Protein AF-A0A7C9L9L2-F1 (afdb_monomer_lite)

Secondary structure (DSSP, 8-state):
--PPPHHHHHHHHIIIIIHHHHHHHHHHHHHHH--SHHHHHHHHHHHHHHHHHHHHHHHHHHTT--SHHHHHHHHHHHHGGGGTHHHHHHHHHHHHHHHSTT---HHHHHHHHHHHHHHHHHHHHH-

pLDDT: mean 94.76, std 6.13, range [52.5, 98.75]

Structure (mmCIF, N/CA/C/O backbone):
data_AF-A0A7C9L9L2-F1
#
_entry.id   AF-A0A7C9L9L2-F1
#
loop_
_atom_site.group_PDB
_atom_site.id
_atom_site.type_symbol
_atom_site.label_atom_id
_atom_site.label_alt_id
_atom_site.label_comp_id
_atom_site.label_asym_id
_atom_site.label_entity_id
_atom_site.label_seq_id
_atom_site.pdbx_PDB_ins_code
_atom_site.Cartn_x
_atom_site.Cartn_y
_atom_site.Cartn_z
_atom_site.occupancy
_atom_site.B_iso_or_equiv
_atom_site.auth_seq_id
_atom_site.auth_comp_id
_atom_site.auth_asym_id
_atom_site.auth_atom_id
_atom_site.pdbx_PDB_model_num
ATOM 1 N N . MET A 1 1 ? 6.445 -17.610 -30.453 1.00 52.50 1 MET A N 1
ATOM 2 C CA . MET A 1 1 ? 6.327 -16.448 -29.546 1.00 52.50 1 MET A CA 1
ATOM 3 C C . MET A 1 1 ? 6.030 -16.989 -28.159 1.00 52.50 1 MET A C 1
ATOM 5 O O . MET A 1 1 ? 5.209 -17.889 -28.062 1.00 52.50 1 MET A O 1
ATOM 9 N N . PHE A 1 2 ? 6.734 -16.531 -27.123 1.00 76.44 2 PHE A N 1
ATOM 10 C CA . PHE A 1 2 ? 6.397 -16.879 -25.740 1.00 76.44 2 PHE A CA 1
ATOM 11 C C . PHE A 1 2 ? 5.233 -15.989 -25.305 1.00 76.44 2 PHE A C 1
ATOM 13 O O . PHE A 1 2 ? 5.425 -14.797 -25.075 1.00 76.44 2 PHE A O 1
ATOM 20 N N . GLU A 1 3 ? 4.025 -16.543 -25.254 1.00 82.50 3 GLU A N 1
ATOM 21 C CA . GLU A 1 3 ? 2.889 -15.855 -24.645 1.00 82.50 3 GLU A CA 1
ATOM 22 C C . GLU A 1 3 ? 3.018 -15.945 -23.117 1.00 82.50 3 GLU A C 1
ATOM 24 O O . GLU A 1 3 ? 3.263 -17.034 -22.586 1.00 82.50 3 GLU A O 1
ATOM 29 N N . PRO A 1 4 ? 2.911 -14.821 -22.387 1.00 84.75 4 PRO A N 1
ATOM 30 C CA . PRO A 1 4 ? 2.964 -14.849 -20.935 1.00 84.75 4 PRO A CA 1
ATOM 31 C C . PRO A 1 4 ? 1.768 -15.630 -20.386 1.00 84.75 4 PRO A C 1
ATOM 33 O O . PRO A 1 4 ? 0.642 -15.480 -20.863 1.00 84.75 4 PRO A O 1
ATOM 36 N N . SER A 1 5 ? 2.005 -16.447 -19.357 1.00 93.38 5 SER A N 1
ATOM 37 C CA . SER A 1 5 ? 0.925 -17.216 -18.741 1.00 93.38 5 SER A CA 1
ATOM 38 C C . SER A 1 5 ? -0.162 -16.271 -18.198 1.00 93.38 5 SER A C 1
ATOM 40 O O . SER A 1 5 ? 0.157 -15.200 -17.665 1.00 93.38 5 SER A O 1
ATOM 42 N N . PRO A 1 6 ? -1.452 -16.648 -18.268 1.00 93.69 6 PRO A N 1
ATOM 43 C CA . PRO A 1 6 ? -2.532 -15.820 -17.728 1.00 93.69 6 PRO A CA 1
ATOM 44 C C . PRO A 1 6 ? -2.345 -15.469 -16.244 1.00 93.69 6 PRO A C 1
ATOM 46 O O . PRO A 1 6 ? -2.704 -14.374 -15.816 1.00 93.69 6 PRO A O 1
ATOM 49 N N . ILE A 1 7 ? -1.730 -16.370 -15.470 1.00 95.06 7 ILE A N 1
ATOM 50 C CA . ILE A 1 7 ? -1.406 -16.166 -14.050 1.00 95.06 7 ILE A CA 1
ATOM 51 C C . ILE A 1 7 ? -0.411 -15.013 -13.887 1.00 95.06 7 ILE A C 1
ATOM 53 O O . ILE A 1 7 ? -0.630 -14.120 -13.070 1.00 95.06 7 ILE A O 1
ATOM 57 N N . PHE A 1 8 ? 0.649 -14.992 -14.697 1.00 95.12 8 PHE A N 1
ATOM 58 C CA . PHE A 1 8 ? 1.655 -13.935 -14.660 1.00 95.12 8 PHE A CA 1
ATOM 59 C C . PHE A 1 8 ? 1.073 -12.574 -15.065 1.00 95.12 8 PHE A C 1
ATOM 61 O O . PHE A 1 8 ? 1.331 -11.564 -14.406 1.00 95.12 8 PHE A O 1
ATOM 68 N N . VAL A 1 9 ? 0.229 -12.541 -16.101 1.00 95.69 9 VAL A N 1
ATOM 69 C CA . VAL A 1 9 ? -0.476 -11.316 -16.514 1.00 95.69 9 VAL A CA 1
ATOM 70 C C . VAL A 1 9 ? -1.406 -10.824 -15.403 1.00 95.69 9 VAL A C 1
ATOM 72 O O . VAL A 1 9 ? -1.377 -9.643 -15.054 1.00 95.69 9 VAL A O 1
ATOM 75 N N . GLY A 1 10 ? -2.187 -11.724 -14.798 1.00 96.19 10 GLY A N 1
ATOM 76 C CA . GLY A 1 10 ? -3.071 -11.405 -13.677 1.00 96.19 10 GLY A CA 1
ATOM 77 C C . GLY A 1 10 ? -2.310 -10.852 -12.472 1.00 96.19 10 GLY A C 1
ATOM 78 O O . GLY A 1 10 ? -2.697 -9.822 -11.916 1.00 96.19 10 GLY A O 1
ATOM 79 N N . PHE A 1 11 ? -1.185 -11.477 -12.113 1.00 96.75 11 PHE A N 1
ATOM 80 C CA . PHE A 1 11 ? -0.289 -10.991 -11.066 1.00 96.75 11 PHE A CA 1
ATOM 81 C C . PHE A 1 11 ? 0.215 -9.576 -11.365 1.00 96.75 11 PHE A C 1
ATOM 83 O O . PHE A 1 11 ? 0.109 -8.692 -10.514 1.00 96.75 11 PHE A O 1
ATOM 90 N N . LEU A 1 12 ? 0.722 -9.336 -12.578 1.00 95.88 12 LEU A N 1
ATOM 91 C CA . LEU A 1 12 ? 1.231 -8.028 -12.988 1.00 95.88 12 LEU A CA 1
ATOM 92 C C . LEU A 1 12 ? 0.159 -6.943 -12.927 1.00 95.88 12 LEU A C 1
ATOM 94 O O . LEU A 1 12 ? 0.438 -5.852 -12.421 1.00 95.88 12 LEU A O 1
ATOM 98 N N . LEU A 1 13 ? -1.045 -7.235 -13.423 1.00 97.25 13 LEU A N 1
ATOM 99 C CA . LEU A 1 13 ? -2.175 -6.312 -13.402 1.00 97.25 13 LEU A CA 1
ATOM 100 C C . LEU A 1 13 ? -2.582 -5.971 -11.969 1.00 97.25 13 LEU A C 1
ATOM 102 O O . LEU A 1 13 ? -2.645 -4.792 -11.611 1.00 97.25 13 LEU A O 1
ATOM 106 N N . LEU A 1 14 ? -2.797 -6.990 -11.132 1.00 97.69 14 LEU A N 1
ATOM 107 C CA . LEU A 1 14 ? -3.172 -6.786 -9.738 1.00 97.69 14 LEU A CA 1
ATOM 108 C C . LEU A 1 14 ? -2.092 -5.991 -9.001 1.00 97.69 14 LEU A C 1
ATOM 110 O O . LEU A 1 14 ? -2.391 -4.925 -8.467 1.00 97.69 14 LEU A O 1
ATOM 114 N N . LYS A 1 15 ? -0.835 -6.451 -9.042 1.00 96.50 15 LYS A N 1
ATOM 115 C CA . LYS A 1 15 ? 0.309 -5.818 -8.368 1.00 96.50 15 LYS A CA 1
ATOM 116 C C . LYS A 1 15 ? 0.500 -4.361 -8.783 1.00 96.50 15 LYS A C 1
ATOM 118 O O . LYS A 1 15 ? 0.753 -3.511 -7.934 1.00 96.50 15 LYS A O 1
ATOM 123 N N . SER A 1 16 ? 0.419 -4.084 -10.082 1.00 94.62 16 SER A N 1
ATOM 124 C CA . SER A 1 16 ? 0.880 -2.808 -10.636 1.00 94.62 16 SER A CA 1
ATOM 125 C C . SER A 1 16 ? -0.213 -1.751 -10.752 1.00 94.62 16 SER A C 1
ATOM 127 O O . SER A 1 16 ? 0.112 -0.566 -10.735 1.00 94.62 16 SER A O 1
ATOM 129 N N . TYR A 1 17 ? -1.478 -2.156 -10.898 1.00 96.50 17 TYR A N 1
ATOM 130 C CA . TYR A 1 17 ? -2.563 -1.231 -11.237 1.00 96.50 17 TYR A CA 1
ATOM 131 C C . TYR A 1 17 ? -3.720 -1.251 -10.247 1.00 96.50 17 TYR A C 1
ATOM 133 O O . TYR A 1 17 ? -4.259 -0.191 -9.951 1.00 96.50 17 TYR A O 1
ATOM 141 N N . PHE A 1 18 ? -4.098 -2.413 -9.711 1.00 98.00 18 PHE A N 1
ATOM 142 C CA . PHE A 1 18 ? -5.326 -2.521 -8.912 1.00 98.00 18 PHE A CA 1
ATOM 143 C C . PHE A 1 18 ? -5.087 -2.542 -7.403 1.00 98.00 18 PHE A C 1
ATOM 145 O O . PHE A 1 18 ? -5.898 -2.010 -6.647 1.00 98.00 18 PHE A O 1
ATOM 152 N N . TYR A 1 19 ? -3.973 -3.118 -6.949 1.00 98.44 19 TYR A N 1
ATOM 153 C CA . TYR A 1 19 ? -3.781 -3.412 -5.533 1.00 98.44 19 TYR A CA 1
ATOM 154 C C . TYR A 1 19 ? -3.673 -2.151 -4.671 1.00 98.44 19 TYR A C 1
ATOM 156 O O . TYR A 1 19 ? -4.445 -1.975 -3.733 1.00 98.44 19 TYR A O 1
ATOM 164 N N . LEU A 1 20 ? -2.745 -1.242 -4.986 1.00 98.50 20 LEU A N 1
ATOM 165 C CA . LEU A 1 20 ? -2.559 -0.031 -4.182 1.00 98.50 20 LEU A CA 1
ATOM 166 C C . LEU A 1 20 ? -3.782 0.901 -4.189 1.00 98.50 20 LEU A C 1
ATOM 168 O O . LEU A 1 20 ? -4.137 1.363 -3.105 1.00 98.50 20 LEU A O 1
ATOM 172 N N . PRO A 1 21 ? -4.480 1.143 -5.319 1.00 98.62 21 PRO A N 1
ATOM 173 C CA . PRO A 1 21 ? -5.756 1.859 -5.289 1.00 98.62 21 PRO A CA 1
ATOM 174 C C . PRO A 1 21 ? -6.813 1.186 -4.407 1.00 98.62 21 PRO A C 1
ATOM 176 O O . PRO A 1 21 ? -7.491 1.874 -3.647 1.00 98.62 21 PRO A O 1
ATOM 179 N N . ALA A 1 22 ? -6.924 -0.147 -4.440 1.00 98.50 22 ALA A N 1
ATOM 180 C CA . ALA A 1 22 ? -7.850 -0.869 -3.570 1.00 98.50 22 ALA A CA 1
ATOM 181 C C . ALA A 1 22 ? -7.503 -0.673 -2.083 1.00 98.50 22 ALA A C 1
ATOM 183 O O . ALA A 1 22 ? -8.377 -0.329 -1.287 1.00 98.50 22 ALA A O 1
ATOM 184 N N . ILE A 1 23 ? -6.225 -0.816 -1.709 1.00 98.62 23 ILE A N 1
ATOM 185 C CA . ILE A 1 23 ? -5.772 -0.575 -0.330 1.00 98.62 23 ILE A CA 1
ATOM 186 C C . ILE A 1 23 ? -5.992 0.880 0.085 1.00 98.62 23 ILE A C 1
ATOM 188 O O . ILE A 1 23 ? -6.448 1.118 1.201 1.00 98.62 23 ILE A O 1
ATOM 192 N N . LEU A 1 24 ? -5.723 1.848 -0.796 1.00 98.75 24 LEU A N 1
ATOM 193 C CA . LEU A 1 24 ? -5.956 3.266 -0.528 1.00 98.75 24 LEU A CA 1
ATOM 194 C C . LEU A 1 24 ? -7.426 3.525 -0.180 1.00 98.75 24 LEU A C 1
ATOM 196 O O . LEU A 1 24 ? -7.706 4.152 0.839 1.00 98.75 24 LEU A O 1
ATOM 200 N N . LEU A 1 25 ? -8.362 3.003 -0.976 1.00 98.44 25 LEU A N 1
ATOM 201 C CA . LEU A 1 25 ? -9.795 3.154 -0.715 1.00 98.44 25 LEU A CA 1
ATOM 202 C C . LEU A 1 25 ? -10.192 2.539 0.631 1.00 98.44 25 LEU A C 1
ATOM 204 O O . LEU A 1 25 ? -10.831 3.204 1.445 1.00 98.44 25 LEU A O 1
ATOM 208 N N . LEU A 1 26 ? -9.773 1.301 0.905 1.00 98.31 26 LEU A N 1
ATOM 209 C CA . LEU A 1 26 ? -10.066 0.627 2.174 1.00 98.31 26 LEU A CA 1
ATOM 210 C C . LEU A 1 26 ? -9.479 1.379 3.377 1.00 98.31 26 LEU A C 1
ATOM 212 O O . LEU A 1 26 ? -10.147 1.536 4.402 1.00 98.31 26 LEU A O 1
ATOM 216 N N . ALA A 1 27 ? -8.251 1.877 3.247 1.00 98.31 27 ALA A N 1
ATOM 217 C CA . ALA A 1 27 ? -7.579 2.645 4.282 1.00 98.31 27 ALA A CA 1
ATOM 218 C C . ALA A 1 27 ? -8.287 3.983 4.543 1.00 98.31 27 ALA A C 1
ATOM 220 O O . ALA A 1 27 ? -8.550 4.310 5.699 1.00 98.31 27 ALA A O 1
ATOM 221 N N . LEU A 1 28 ? -8.684 4.719 3.500 1.00 98.06 28 LEU A N 1
ATOM 222 C CA . LEU A 1 28 ? -9.438 5.972 3.635 1.00 98.06 28 LEU A CA 1
ATOM 223 C C . LEU A 1 28 ? -10.807 5.755 4.288 1.00 98.06 28 LEU A C 1
ATOM 225 O O . LEU A 1 28 ? -11.173 6.487 5.212 1.00 98.06 28 LEU A O 1
ATOM 229 N N . LEU A 1 29 ? -11.533 4.709 3.878 1.00 96.62 29 LEU A N 1
ATOM 230 C CA . LEU A 1 29 ? -12.789 4.315 4.523 1.00 96.62 29 LEU A CA 1
ATOM 231 C C . LEU A 1 29 ? -12.578 4.038 6.014 1.00 96.62 29 LEU A C 1
ATOM 233 O O . LEU A 1 29 ? -13.384 4.455 6.846 1.00 96.62 29 LEU A O 1
ATOM 237 N N . ARG A 1 30 ? -11.466 3.391 6.377 1.00 95.88 30 ARG A N 1
ATOM 238 C CA . ARG A 1 30 ? -11.136 3.116 7.776 1.00 95.88 30 ARG A CA 1
ATOM 239 C C . ARG A 1 30 ? -10.730 4.362 8.561 1.00 95.88 30 ARG A C 1
ATOM 241 O O . ARG A 1 30 ? -11.111 4.482 9.723 1.00 95.88 30 ARG A O 1
ATOM 248 N N . VAL A 1 31 ? -10.013 5.305 7.951 1.00 95.94 31 VAL A N 1
ATOM 249 C CA . VAL A 1 31 ? -9.676 6.600 8.572 1.00 95.94 31 VAL A CA 1
ATOM 250 C C . VAL A 1 31 ? -10.940 7.403 8.900 1.00 95.94 31 VAL A C 1
ATOM 252 O O . VAL A 1 31 ? -11.000 8.033 9.962 1.00 95.94 31 VAL A O 1
ATOM 255 N N . GLY A 1 32 ? -11.940 7.376 8.012 1.00 91.44 32 GLY A N 1
ATOM 256 C CA . GLY A 1 32 ? -13.210 8.089 8.181 1.00 91.44 32 GLY A CA 1
ATOM 257 C C . GLY A 1 32 ? -14.211 7.388 9.107 1.00 91.44 32 GLY A C 1
ATOM 258 O O . GLY A 1 32 ? -14.842 8.045 9.930 1.00 91.44 32 GLY A O 1
ATOM 259 N N . GLY A 1 33 ? -14.351 6.063 8.997 1.00 84.88 33 GLY A N 1
ATOM 260 C CA . GLY A 1 33 ? -15.361 5.277 9.724 1.00 84.88 33 GLY A CA 1
ATOM 261 C C . GLY A 1 33 ? -14.871 4.576 10.999 1.00 84.88 33 GLY A C 1
ATOM 262 O O . GLY A 1 33 ? -15.683 4.123 11.811 1.00 84.88 33 GLY A O 1
ATOM 263 N N . GLY A 1 34 ? -13.556 4.459 11.198 1.00 78.50 34 GLY A N 1
ATOM 264 C CA . GLY A 1 34 ? -12.955 3.762 12.336 1.00 78.50 34 GLY A CA 1
ATOM 265 C C . GLY A 1 34 ? -13.120 4.513 13.660 1.00 78.50 34 GLY A C 1
ATOM 266 O O . GLY A 1 34 ? -12.968 5.732 13.732 1.00 78.50 34 GLY A O 1
ATOM 267 N N . ARG A 1 35 ? -13.386 3.776 14.748 1.00 80.62 35 ARG A N 1
ATOM 268 C CA . ARG A 1 35 ? -13.397 4.327 16.112 1.00 80.62 35 ARG A CA 1
ATOM 269 C C . ARG A 1 35 ? -12.045 4.089 16.782 1.00 80.62 35 ARG A C 1
ATOM 271 O O . ARG A 1 35 ? -11.555 2.966 16.799 1.00 80.62 35 ARG A O 1
ATOM 278 N N . GLY A 1 36 ? -11.476 5.144 17.362 1.00 89.44 36 GLY A N 1
ATOM 279 C CA . GLY A 1 36 ? -10.190 5.109 18.065 1.00 89.44 36 GLY A CA 1
ATOM 280 C C . GLY A 1 36 ? -9.058 5.763 17.272 1.00 89.44 36 GLY A C 1
ATOM 281 O O . GLY A 1 36 ? -8.863 5.489 16.090 1.00 89.44 36 GLY A O 1
ATOM 282 N N . ILE A 1 37 ? -8.297 6.634 17.940 1.00 93.12 37 ILE A N 1
ATOM 283 C CA . ILE A 1 37 ? -7.217 7.406 17.311 1.00 93.12 37 ILE A CA 1
ATOM 284 C C . ILE A 1 37 ? -6.132 6.500 16.716 1.00 93.12 37 ILE A C 1
ATOM 286 O O . ILE A 1 37 ? -5.720 6.710 15.583 1.00 93.12 37 ILE A O 1
ATOM 290 N N . TRP A 1 38 ? -5.749 5.433 17.420 1.00 95.25 38 TRP A N 1
ATOM 291 C CA . TRP A 1 38 ? -4.709 4.507 16.970 1.00 95.25 38 TRP A CA 1
ATOM 292 C C . TRP A 1 38 ? -5.109 3.716 15.719 1.00 95.25 38 TRP A C 1
ATOM 294 O O . TRP A 1 38 ? -4.285 3.529 14.829 1.00 95.25 38 TRP A O 1
ATOM 304 N N . VAL A 1 39 ? -6.386 3.325 15.604 1.00 95.25 39 VAL A N 1
ATOM 305 C CA . VAL A 1 39 ? -6.932 2.695 14.386 1.00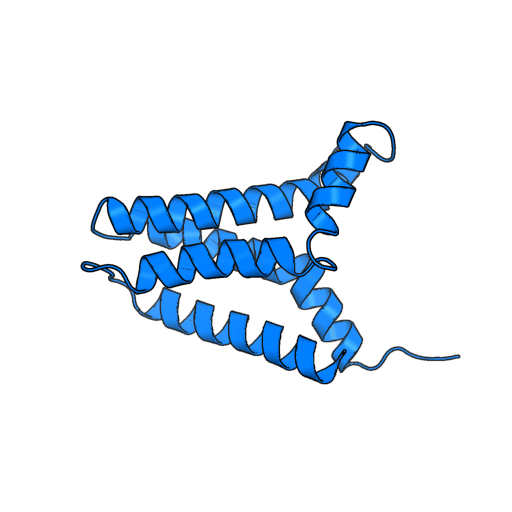 95.25 39 VAL A CA 1
ATOM 306 C C . VAL A 1 39 ? -6.816 3.657 13.205 1.00 95.25 39 VAL A C 1
ATOM 308 O O . VAL A 1 39 ? -6.359 3.269 12.132 1.00 95.25 39 VAL A O 1
ATOM 311 N N . ARG A 1 40 ? -7.186 4.928 13.410 1.00 94.75 40 ARG A N 1
ATOM 312 C CA . ARG A 1 40 ? -7.140 5.964 12.369 1.00 94.75 40 ARG A CA 1
ATOM 313 C C . ARG A 1 40 ? -5.710 6.327 11.976 1.00 94.75 40 ARG A C 1
ATOM 315 O O . ARG A 1 40 ? -5.468 6.535 10.797 1.00 94.75 40 ARG A O 1
ATOM 322 N N . ILE A 1 41 ? -4.768 6.354 12.921 1.00 96.62 41 ILE A N 1
ATOM 323 C CA . ILE A 1 41 ? -3.343 6.579 12.632 1.00 96.62 41 ILE A CA 1
ATOM 324 C C . ILE A 1 41 ? -2.783 5.426 11.795 1.00 96.62 41 ILE A C 1
ATOM 326 O O . ILE A 1 41 ? -2.203 5.678 10.744 1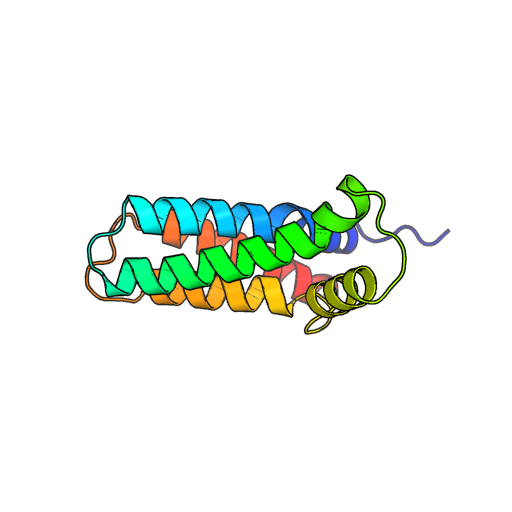.00 96.62 41 ILE A O 1
ATOM 330 N N . ALA A 1 42 ? -2.996 4.170 12.203 1.00 97.25 42 ALA A N 1
ATOM 331 C CA . ALA A 1 42 ? -2.509 3.011 11.451 1.00 97.25 42 ALA A CA 1
ATOM 332 C C . ALA A 1 42 ? -3.100 2.956 10.030 1.00 97.25 42 ALA A C 1
ATOM 334 O O . ALA A 1 42 ? -2.369 2.781 9.054 1.00 97.25 42 ALA A O 1
ATOM 335 N N . ALA A 1 43 ? -4.408 3.199 9.896 1.00 97.56 43 ALA A N 1
ATOM 336 C CA . ALA A 1 43 ? -5.061 3.313 8.595 1.00 97.56 43 ALA A CA 1
ATOM 337 C C . ALA A 1 43 ? -4.560 4.526 7.791 1.00 97.56 43 ALA A C 1
ATOM 339 O O . ALA A 1 43 ? -4.408 4.439 6.578 1.00 97.56 43 ALA A O 1
ATOM 340 N N . GLY A 1 44 ? -4.252 5.643 8.451 1.00 98.19 44 GLY A N 1
ATOM 341 C CA . GLY A 1 44 ? -3.680 6.834 7.825 1.00 98.19 44 GLY A CA 1
ATOM 342 C C . GLY A 1 44 ? -2.287 6.580 7.255 1.00 98.19 44 GLY A C 1
ATOM 343 O O . GLY A 1 44 ? -2.004 6.996 6.136 1.00 98.19 44 GLY A O 1
ATOM 344 N N . ILE A 1 45 ? -1.448 5.826 7.969 1.00 98.38 45 ILE A N 1
ATOM 345 C CA . ILE A 1 45 ? -0.141 5.378 7.470 1.00 98.38 45 ILE A CA 1
ATOM 346 C C . ILE A 1 45 ? -0.329 4.477 6.245 1.00 98.38 45 ILE A C 1
ATOM 348 O O . ILE A 1 45 ? 0.319 4.696 5.225 1.00 98.38 45 ILE A O 1
ATOM 352 N N . ALA A 1 46 ? -1.252 3.510 6.305 1.00 98.56 46 ALA A N 1
ATOM 353 C CA . ALA A 1 46 ? -1.566 2.654 5.160 1.00 98.56 46 ALA A CA 1
ATOM 354 C C . ALA A 1 46 ? -2.026 3.467 3.939 1.00 98.56 46 ALA A C 1
ATOM 356 O O . ALA A 1 46 ? -1.547 3.236 2.828 1.00 98.56 46 ALA A O 1
ATOM 357 N N . ALA A 1 47 ? -2.905 4.451 4.152 1.00 98.75 47 ALA A N 1
ATOM 358 C CA . ALA A 1 47 ? -3.376 5.357 3.112 1.00 98.75 47 ALA A CA 1
ATOM 359 C C . ALA A 1 47 ? -2.229 6.195 2.533 1.00 98.75 47 ALA A C 1
ATOM 361 O O . ALA A 1 47 ? -2.124 6.305 1.317 1.00 98.75 47 ALA A O 1
ATOM 362 N N . ALA A 1 48 ? -1.339 6.737 3.368 1.00 98.69 48 ALA A N 1
ATOM 363 C CA . ALA A 1 48 ? -0.191 7.518 2.914 1.00 98.69 48 ALA A CA 1
ATOM 364 C C . ALA A 1 48 ? 0.768 6.677 2.058 1.00 98.69 48 ALA A C 1
ATOM 366 O O . ALA A 1 48 ? 1.140 7.097 0.965 1.00 98.69 48 ALA A O 1
ATOM 367 N N . VAL A 1 49 ? 1.115 5.465 2.504 1.00 98.69 49 VAL A N 1
ATOM 368 C CA . VAL A 1 49 ? 1.962 4.544 1.729 1.00 98.69 49 VAL A CA 1
ATOM 369 C C . VAL A 1 49 ? 1.289 4.186 0.404 1.00 98.69 49 VAL A C 1
ATOM 371 O O . VAL A 1 49 ? 1.917 4.282 -0.651 1.00 98.69 49 VAL A O 1
ATOM 374 N N . ALA A 1 50 ? 0.004 3.823 0.428 1.00 98.75 50 ALA A N 1
ATOM 375 C CA . ALA A 1 50 ? -0.723 3.491 -0.790 1.00 98.75 50 ALA A CA 1
ATOM 376 C C . ALA A 1 50 ? -0.792 4.680 -1.757 1.00 98.75 50 ALA A C 1
ATOM 378 O O . ALA A 1 50 ? -0.526 4.513 -2.945 1.00 98.75 50 ALA A O 1
ATOM 379 N N . LEU A 1 51 ? -1.060 5.884 -1.248 1.00 98.69 51 LEU A N 1
ATOM 380 C CA . LEU A 1 51 ? -1.097 7.112 -2.033 1.00 98.69 51 LEU A CA 1
ATOM 381 C C . LEU A 1 51 ? 0.261 7.426 -2.663 1.00 98.69 51 LEU A C 1
ATOM 383 O O . LEU A 1 51 ? 0.301 7.739 -3.847 1.00 98.69 51 LEU A O 1
ATOM 387 N N . ILE A 1 52 ? 1.364 7.297 -1.920 1.00 98.44 52 ILE A N 1
ATOM 388 C CA . ILE A 1 52 ? 2.719 7.489 -2.457 1.00 98.44 52 ILE A CA 1
ATOM 389 C C . ILE A 1 52 ? 2.981 6.508 -3.602 1.00 98.44 52 ILE A C 1
ATOM 391 O O . ILE A 1 52 ? 3.477 6.912 -4.649 1.00 98.44 52 ILE A O 1
ATOM 395 N N . GLY A 1 53 ? 2.624 5.231 -3.444 1.00 98.12 53 GLY A N 1
ATOM 396 C CA . GLY A 1 53 ? 2.836 4.237 -4.498 1.00 98.12 53 GLY A CA 1
ATOM 397 C C . GLY A 1 53 ? 1.950 4.464 -5.730 1.00 98.12 53 GLY A C 1
ATOM 398 O O . GLY A 1 53 ? 2.434 4.354 -6.856 1.00 98.12 53 GLY A O 1
ATOM 399 N N . VAL A 1 54 ? 0.683 4.852 -5.538 1.00 98.31 54 VAL A N 1
ATOM 400 C CA . VAL A 1 54 ? -0.227 5.263 -6.626 1.00 98.31 54 VAL A CA 1
ATOM 401 C C . VAL A 1 54 ? 0.328 6.497 -7.342 1.00 98.31 54 VAL A C 1
ATOM 403 O O . VAL A 1 54 ? 0.463 6.490 -8.563 1.00 98.31 54 VAL A O 1
ATOM 406 N N . ALA A 1 55 ? 0.716 7.533 -6.601 1.00 98.00 55 ALA A N 1
ATOM 407 C CA . ALA A 1 55 ? 1.275 8.759 -7.159 1.00 98.00 55 ALA A CA 1
ATOM 408 C C . ALA A 1 55 ? 2.592 8.503 -7.903 1.00 98.00 55 ALA A C 1
ATOM 410 O O . ALA A 1 55 ? 2.783 9.029 -8.991 1.00 98.00 55 ALA A O 1
ATOM 411 N N . ALA A 1 56 ? 3.472 7.650 -7.379 1.00 97.50 56 ALA A N 1
ATOM 412 C CA . ALA A 1 56 ? 4.706 7.277 -8.063 1.00 97.50 56 ALA A CA 1
ATOM 413 C C . ALA A 1 56 ? 4.437 6.515 -9.370 1.00 97.50 56 ALA A C 1
ATOM 415 O O . ALA A 1 56 ? 5.155 6.697 -10.349 1.00 97.50 56 ALA A O 1
ATOM 416 N N . ARG A 1 57 ? 3.393 5.678 -9.412 1.00 96.19 57 ARG A N 1
ATOM 417 C CA . ARG A 1 57 ? 3.056 4.889 -10.603 1.00 96.19 57 ARG A CA 1
ATOM 418 C C . ARG A 1 57 ? 2.367 5.712 -11.689 1.00 96.19 57 ARG A C 1
ATOM 420 O O . ARG A 1 57 ? 2.690 5.551 -12.862 1.00 96.19 57 ARG A O 1
ATOM 427 N N . PHE A 1 58 ? 1.401 6.544 -11.309 1.00 96.00 58 PHE A N 1
ATOM 428 C CA . PHE A 1 58 ? 0.529 7.248 -12.254 1.00 96.00 58 PHE A CA 1
ATOM 429 C C . PHE A 1 58 ? 0.887 8.725 -12.428 1.00 96.00 58 PHE A C 1
ATOM 431 O O . PHE A 1 58 ? 0.614 9.293 -13.478 1.00 96.00 58 PHE A O 1
ATOM 438 N N . GLY A 1 59 ? 1.521 9.349 -11.436 1.00 96.25 59 GLY A N 1
ATOM 439 C CA . GLY A 1 59 ? 1.853 10.774 -11.440 1.00 96.25 59 GLY A CA 1
ATOM 440 C C . GLY A 1 59 ? 2.808 11.185 -12.563 1.00 96.25 59 GLY A C 1
ATOM 441 O O . GLY A 1 59 ? 2.448 12.079 -13.325 1.00 96.25 59 GLY A O 1
ATOM 442 N N . PRO A 1 60 ? 3.990 10.554 -12.728 1.00 95.50 60 PRO A N 1
ATOM 443 C CA . PRO A 1 60 ? 4.943 10.987 -13.747 1.00 95.50 60 PRO A CA 1
ATOM 444 C C . PRO A 1 60 ? 4.370 10.967 -15.173 1.00 95.50 6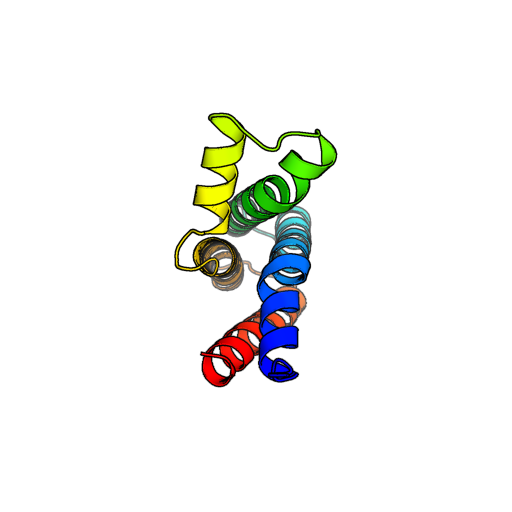0 PRO A C 1
ATOM 446 O O . PRO A 1 60 ? 4.465 11.998 -15.837 1.00 95.50 60 PRO A O 1
ATOM 449 N N . PRO A 1 61 ? 3.695 9.892 -15.640 1.00 92.25 61 PRO A N 1
ATOM 450 C CA . PRO A 1 61 ? 3.062 9.893 -16.960 1.00 92.25 61 PRO A CA 1
ATOM 451 C C . PRO A 1 61 ? 2.006 10.992 -17.134 1.00 92.25 61 PRO A C 1
ATOM 453 O O . PRO A 1 61 ? 1.972 11.640 -18.176 1.00 92.25 61 PRO A O 1
ATOM 456 N N . LEU A 1 62 ? 1.178 11.245 -16.112 1.00 94.44 62 LEU A N 1
ATOM 457 C CA . LEU A 1 62 ? 0.142 12.289 -16.152 1.00 94.44 62 LEU A CA 1
ATOM 458 C C . LEU A 1 62 ? 0.723 13.705 -16.258 1.00 94.44 62 LEU A C 1
ATOM 460 O O . LEU A 1 62 ? 0.064 14.603 -16.773 1.00 94.44 62 LEU A O 1
ATOM 464 N N . LEU A 1 63 ? 1.950 13.898 -15.778 1.00 94.56 63 LEU A N 1
ATOM 465 C CA . LEU A 1 63 ? 2.664 15.174 -15.801 1.00 94.56 63 LEU A CA 1
ATOM 4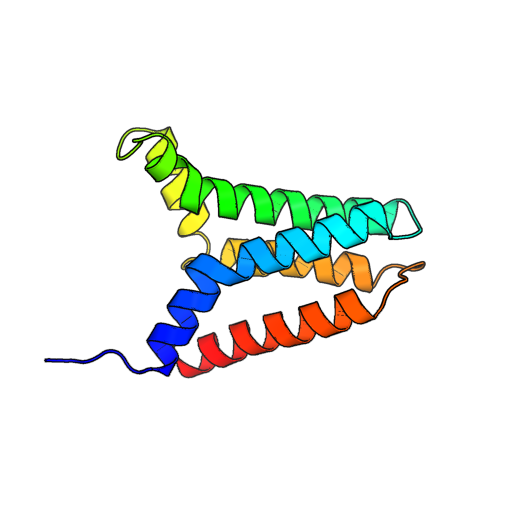66 C C . LEU A 1 63 ? 3.676 15.276 -16.955 1.00 94.56 63 LEU A C 1
ATOM 468 O O . LEU A 1 63 ? 4.384 16.274 -17.054 1.00 94.56 63 LEU A O 1
ATOM 472 N N . GLY A 1 64 ? 3.784 14.251 -17.808 1.00 95.06 64 GLY A N 1
ATOM 473 C CA . GLY A 1 64 ? 4.778 14.199 -18.885 1.00 95.06 64 GLY A CA 1
ATOM 474 C C . GLY A 1 64 ? 6.229 14.048 -18.402 1.00 95.06 64 GLY A C 1
ATOM 475 O O . GLY A 1 64 ? 7.159 14.433 -19.107 1.00 95.06 64 GLY A O 1
ATOM 476 N N . LEU A 1 65 ? 6.439 13.506 -17.199 1.00 94.50 65 LEU A N 1
ATOM 477 C CA . LEU A 1 65 ? 7.751 13.348 -16.568 1.00 94.50 65 LEU A CA 1
ATOM 478 C C . LEU A 1 65 ? 8.341 11.958 -16.845 1.00 94.50 65 LEU A C 1
ATOM 480 O O . LEU A 1 65 ? 8.007 10.973 -16.181 1.00 94.50 65 LEU A O 1
ATOM 484 N N . TYR A 1 66 ? 9.278 11.895 -17.789 1.00 93.88 66 TYR A N 1
ATOM 485 C CA . TYR A 1 66 ? 9.922 10.644 -18.223 1.00 93.88 66 TYR A CA 1
ATOM 486 C C . TYR A 1 66 ? 11.419 10.558 -17.888 1.00 93.88 66 TYR A C 1
ATOM 488 O O . TYR A 1 66 ? 12.063 9.558 -18.188 1.00 93.88 66 TYR A O 1
ATOM 496 N N . SER A 1 67 ? 11.997 11.601 -17.290 1.00 93.38 67 SER A N 1
ATOM 497 C CA . SER A 1 67 ? 13.420 11.659 -16.945 1.00 93.38 67 SER A CA 1
ATOM 498 C C . SER A 1 67 ? 13.676 12.601 -15.759 1.00 93.38 67 SER A C 1
ATOM 500 O O . SER A 1 67 ? 12.762 13.256 -15.252 1.00 93.38 67 SER A O 1
ATOM 502 N N . GLY A 1 68 ? 14.922 12.644 -15.278 1.00 94.25 68 GLY A N 1
ATOM 503 C CA . GLY A 1 68 ? 15.338 13.495 -14.159 1.00 94.25 68 GLY A CA 1
ATOM 504 C C . GLY A 1 68 ? 15.146 12.860 -12.776 1.00 94.25 68 GLY A C 1
ATOM 505 O O . GLY A 1 68 ? 14.654 11.741 -12.633 1.00 94.25 68 GLY A O 1
ATOM 506 N N . GLN A 1 69 ? 15.563 13.584 -11.734 1.00 94.88 69 GLN A N 1
ATOM 507 C CA . GLN A 1 69 ? 15.641 13.052 -10.365 1.00 94.88 69 GLN A CA 1
ATOM 508 C C . GLN A 1 69 ? 14.279 12.610 -9.813 1.00 94.88 69 GLN A C 1
ATOM 510 O O . GLN A 1 69 ? 14.184 11.559 -9.184 1.00 94.88 69 GLN A O 1
ATOM 515 N N . LEU A 1 70 ? 13.215 13.370 -10.094 1.00 93.31 70 LEU A N 1
ATOM 516 C CA . LEU A 1 70 ? 11.864 13.029 -9.650 1.00 93.31 70 LEU A CA 1
ATOM 517 C C . LEU A 1 70 ? 11.364 11.730 -10.300 1.00 93.31 70 LEU A C 1
ATOM 519 O O . LEU A 1 70 ? 10.852 10.859 -9.601 1.00 93.31 70 LEU A O 1
ATOM 523 N N . HIS A 1 71 ? 11.576 11.558 -11.609 1.00 94.31 71 HIS A N 1
ATOM 524 C CA . HIS A 1 71 ? 11.247 10.309 -12.298 1.00 94.31 71 HIS A CA 1
ATOM 525 C C . HIS A 1 71 ? 12.007 9.128 -11.672 1.00 94.31 71 HIS A C 1
ATOM 527 O O . HIS A 1 71 ? 11.394 8.129 -11.297 1.00 94.31 71 HIS A O 1
ATOM 533 N N . MET A 1 72 ? 13.316 9.274 -11.444 1.00 96.19 72 MET A N 1
ATOM 534 C CA . MET A 1 72 ? 14.130 8.231 -10.809 1.00 96.19 72 MET A CA 1
ATOM 535 C C . MET A 1 72 ? 13.650 7.874 -9.397 1.00 96.19 72 MET A C 1
ATOM 537 O O . MET A 1 72 ? 13.593 6.692 -9.059 1.00 96.19 72 MET A O 1
ATOM 541 N N . ALA A 1 73 ? 13.239 8.857 -8.593 1.00 96.38 73 ALA A N 1
ATOM 542 C CA . ALA A 1 73 ? 12.655 8.604 -7.277 1.00 96.38 73 ALA A CA 1
ATOM 543 C C . ALA A 1 73 ? 11.364 7.772 -7.384 1.00 96.38 73 ALA A C 1
ATOM 545 O O . ALA A 1 73 ? 11.177 6.810 -6.639 1.00 96.38 73 ALA A O 1
ATOM 546 N N . THR A 1 74 ? 10.493 8.070 -8.355 1.00 96.50 74 THR A N 1
ATOM 547 C CA . THR A 1 74 ? 9.278 7.267 -8.574 1.00 96.50 74 THR A CA 1
ATOM 548 C C . THR A 1 74 ? 9.572 5.850 -9.071 1.00 96.50 74 THR A C 1
ATOM 550 O O . THR A 1 74 ? 8.905 4.900 -8.650 1.00 96.50 74 THR A O 1
ATOM 553 N N . VAL A 1 75 ? 10.615 5.669 -9.888 1.00 96.38 75 VAL A N 1
ATOM 554 C CA . VAL A 1 75 ? 11.100 4.342 -10.297 1.00 96.38 75 VAL A CA 1
ATOM 555 C C . VAL A 1 75 ? 11.585 3.554 -9.081 1.00 96.38 75 VAL A C 1
ATOM 557 O O . VAL A 1 75 ? 11.188 2.408 -8.905 1.00 96.38 75 VAL A O 1
ATOM 560 N N . GLN A 1 76 ? 12.365 4.167 -8.188 1.00 96.94 76 GLN A N 1
ATOM 561 C CA . GLN A 1 76 ? 12.830 3.514 -6.959 1.00 96.94 76 GLN A CA 1
ATOM 562 C C . GLN A 1 76 ? 11.665 3.099 -6.050 1.00 96.94 76 GLN A C 1
ATOM 564 O O . GLN A 1 76 ? 11.632 1.967 -5.569 1.00 96.94 76 GLN A 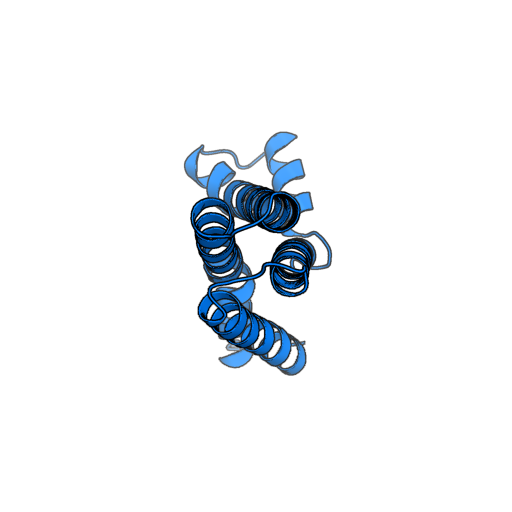O 1
ATOM 569 N N . VAL A 1 77 ? 10.673 3.977 -5.861 1.00 97.31 77 VAL A N 1
ATOM 570 C CA . VAL A 1 77 ? 9.465 3.674 -5.075 1.00 97.31 77 VAL A CA 1
ATOM 571 C C . VAL A 1 77 ? 8.684 2.507 -5.684 1.00 97.31 77 VAL A C 1
ATOM 573 O O . VAL A 1 77 ? 8.289 1.585 -4.972 1.00 97.31 77 VAL A O 1
ATOM 576 N N . THR A 1 78 ? 8.467 2.518 -7.001 1.00 96.56 78 THR A N 1
ATOM 577 C CA . THR A 1 78 ? 7.696 1.469 -7.690 1.00 96.56 78 THR A CA 1
ATOM 578 C C . THR A 1 78 ? 8.464 0.154 -7.845 1.00 96.56 78 THR A C 1
ATOM 580 O O . THR A 1 78 ? 7.834 -0.895 -7.976 1.00 96.56 78 THR A O 1
ATOM 583 N N . ALA A 1 79 ? 9.797 0.182 -7.784 1.00 96.75 79 ALA A N 1
ATOM 584 C CA . ALA A 1 79 ? 10.661 -0.996 -7.823 1.00 96.75 79 ALA A CA 1
ATOM 585 C C . ALA A 1 79 ? 10.963 -1.589 -6.435 1.00 96.75 79 ALA A C 1
ATOM 587 O O . ALA A 1 79 ? 11.502 -2.696 -6.358 1.00 96.75 79 ALA A O 1
ATOM 588 N N . LEU A 1 80 ? 10.608 -0.898 -5.344 1.00 97.12 80 LEU A N 1
ATOM 589 C CA . LEU A 1 80 ? 10.888 -1.327 -3.971 1.00 97.12 80 LEU A CA 1
ATOM 590 C C . LEU A 1 80 ? 10.479 -2.792 -3.747 1.00 97.12 80 LEU A C 1
ATOM 592 O O . LEU A 1 80 ? 9.322 -3.163 -3.960 1.00 97.12 80 LEU A O 1
ATOM 596 N N . GLY A 1 81 ? 11.434 -3.632 -3.333 1.00 94.31 81 GLY A N 1
ATOM 597 C CA . GLY A 1 81 ? 11.214 -5.068 -3.120 1.00 94.31 81 GLY A CA 1
ATOM 598 C C . GLY A 1 81 ? 10.672 -5.797 -4.358 1.00 94.31 81 GLY A C 1
ATOM 599 O O . GLY A 1 81 ? 9.696 -6.533 -4.245 1.00 94.31 81 GLY A O 1
ATOM 600 N N . GLY A 1 82 ? 11.199 -5.516 -5.556 1.00 94.00 82 GLY A N 1
ATOM 601 C CA . GLY A 1 82 ? 10.685 -6.086 -6.815 1.00 94.00 82 GLY A CA 1
ATOM 602 C C . GLY A 1 82 ? 9.290 -5.566 -7.205 1.00 94.00 82 GLY A C 1
ATOM 603 O O . GLY A 1 82 ? 8.535 -6.204 -7.948 1.00 94.00 82 GLY A O 1
ATOM 604 N N . GLY A 1 83 ? 8.907 -4.411 -6.658 1.00 94.94 83 GLY A N 1
ATOM 605 C CA . GLY A 1 83 ? 7.577 -3.821 -6.780 1.00 94.94 83 GLY A CA 1
ATOM 606 C C . GLY A 1 83 ? 6.506 -4.459 -5.892 1.00 94.94 83 GLY A C 1
ATOM 607 O O . GLY A 1 83 ? 5.327 -4.178 -6.091 1.00 94.94 83 GLY A O 1
ATOM 608 N N . MET A 1 84 ? 6.891 -5.300 -4.927 1.00 97.44 84 MET A N 1
ATOM 609 C CA . MET A 1 84 ? 5.999 -5.802 -3.872 1.00 97.44 84 MET A CA 1
ATOM 610 C C . MET A 1 84 ? 6.098 -4.987 -2.578 1.00 97.44 84 MET A C 1
ATOM 612 O O . MET A 1 84 ? 5.194 -5.053 -1.748 1.00 97.44 84 MET A O 1
ATOM 616 N N . GLY A 1 85 ? 7.148 -4.176 -2.408 1.00 97.88 85 GLY A N 1
ATOM 617 C CA . GLY A 1 85 ? 7.398 -3.423 -1.179 1.00 97.88 85 GLY A CA 1
ATOM 618 C C . GLY A 1 85 ? 6.240 -2.502 -0.800 1.00 97.88 85 GLY A C 1
ATOM 619 O O . GLY A 1 85 ? 5.692 -2.623 0.291 1.00 97.88 85 GLY A O 1
ATOM 620 N N . MET A 1 86 ? 5.807 -1.628 -1.713 1.00 98.12 86 MET A N 1
ATOM 621 C CA . MET A 1 86 ? 4.699 -0.699 -1.447 1.00 98.12 86 MET A CA 1
ATOM 622 C C . MET A 1 86 ? 3.362 -1.421 -1.162 1.00 98.12 86 MET A C 1
ATOM 624 O O . MET A 1 86 ? 2.742 -1.102 -0.144 1.00 98.12 86 MET A O 1
ATOM 628 N N . PRO A 1 87 ? 2.918 -2.417 -1.968 1.00 98.25 87 PRO A N 1
ATOM 629 C CA . PRO A 1 87 ? 1.757 -3.255 -1.643 1.00 98.25 87 PRO A CA 1
ATOM 630 C C . PRO A 1 87 ? 1.791 -3.875 -0.242 1.00 98.25 87 PRO A C 1
ATOM 632 O O . PRO A 1 87 ? 0.798 -3.812 0.492 1.00 98.25 87 PRO A O 1
ATOM 635 N N . LEU A 1 88 ? 2.928 -4.457 0.145 1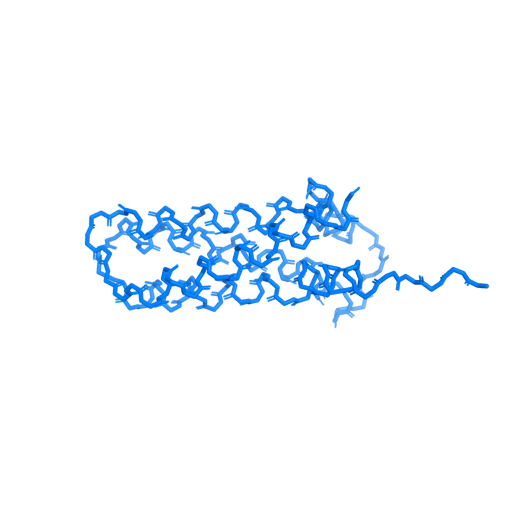.00 98.38 88 LEU A N 1
ATOM 636 C CA . LEU A 1 88 ? 3.077 -5.143 1.427 1.00 98.38 88 LEU A CA 1
ATOM 637 C C . LEU A 1 88 ? 3.125 -4.158 2.599 1.00 98.38 88 LEU A C 1
ATOM 639 O O . LEU A 1 88 ? 2.451 -4.392 3.598 1.00 98.38 88 LEU A O 1
ATOM 643 N N . LEU A 1 89 ? 3.832 -3.031 2.468 1.00 98.44 89 LEU A N 1
ATOM 644 C CA . LEU A 1 89 ? 3.879 -1.983 3.494 1.00 98.44 89 LEU A CA 1
ATOM 645 C C . LEU A 1 89 ? 2.496 -1.366 3.743 1.00 98.44 89 LEU A C 1
ATOM 647 O O . LEU A 1 89 ? 2.073 -1.237 4.894 1.00 98.44 89 LEU A O 1
ATOM 651 N N . ALA A 1 90 ? 1.759 -1.038 2.677 1.00 98.56 90 ALA A N 1
ATOM 652 C CA . ALA A 1 90 ? 0.398 -0.518 2.801 1.00 98.56 90 ALA A CA 1
ATOM 653 C C . ALA A 1 90 ? -0.536 -1.552 3.457 1.00 98.56 90 ALA A C 1
ATOM 655 O O . ALA A 1 90 ? -1.330 -1.217 4.337 1.00 98.56 90 ALA A O 1
ATOM 656 N N . SER A 1 91 ? -0.393 -2.827 3.084 1.00 98.56 91 SER A N 1
ATOM 657 C CA . SER A 1 91 ? -1.159 -3.920 3.691 1.00 98.56 91 SER A CA 1
ATOM 658 C C . SER A 1 91 ? -0.819 -4.120 5.162 1.00 98.56 91 SER A C 1
ATOM 660 O O . SER A 1 91 ? -1.724 -4.304 5.965 1.00 98.56 91 SER A O 1
ATOM 662 N N . ALA A 1 92 ? 0.452 -4.044 5.547 1.00 98.38 92 ALA A N 1
ATOM 663 C CA . ALA A 1 92 ? 0.852 -4.157 6.943 1.00 98.38 92 ALA A CA 1
ATOM 664 C C . ALA A 1 92 ? 0.180 -3.072 7.798 1.00 98.38 92 ALA A C 1
ATOM 666 O O . ALA A 1 92 ? -0.402 -3.383 8.835 1.00 98.38 92 ALA A O 1
ATOM 667 N N . GLY A 1 93 ? 0.168 -1.818 7.331 1.00 97.81 93 GLY A N 1
ATOM 668 C CA . GLY A 1 93 ? -0.530 -0.727 8.017 1.00 97.81 93 GLY A CA 1
ATOM 669 C C . GLY A 1 93 ? -2.038 -0.969 8.154 1.00 97.81 93 GLY A C 1
ATOM 670 O O . GLY A 1 93 ? -2.610 -0.764 9.228 1.00 97.81 93 GLY A O 1
ATOM 671 N N . LEU A 1 94 ? -2.688 -1.456 7.090 1.00 97.88 94 LEU A N 1
ATOM 672 C CA . LEU A 1 94 ? -4.127 -1.721 7.111 1.00 97.88 94 LEU A CA 1
ATOM 673 C C . LEU A 1 94 ? -4.473 -2.913 8.022 1.00 97.88 94 LEU A C 1
ATOM 675 O O . LEU A 1 94 ? -5.392 -2.794 8.833 1.00 97.88 94 LEU A O 1
ATOM 679 N N . LEU A 1 95 ? -3.685 -3.996 7.990 1.00 97.62 95 LEU A N 1
ATOM 680 C CA . LEU A 1 95 ? -3.806 -5.137 8.909 1.00 97.62 95 LEU A CA 1
ATOM 681 C C . LEU A 1 95 ? -3.643 -4.702 10.368 1.00 97.62 95 LEU A C 1
ATOM 683 O O . LEU A 1 95 ? -4.464 -5.057 11.214 1.00 97.62 95 LEU A O 1
ATOM 687 N N . LEU A 1 96 ? -2.620 -3.891 10.662 1.00 97.06 96 LEU A N 1
ATOM 688 C CA . LEU A 1 96 ? -2.399 -3.339 11.999 1.00 97.06 96 LEU A CA 1
ATOM 689 C C . LEU A 1 96 ? -3.621 -2.543 12.470 1.00 97.06 96 LEU A C 1
ATOM 691 O O . LEU A 1 96 ? -4.065 -2.715 13.602 1.00 97.06 96 LEU A O 1
ATOM 695 N N . SER A 1 97 ? -4.230 -1.735 11.596 1.00 96.56 97 SER A N 1
ATOM 696 C CA . SER A 1 97 ? -5.449 -0.986 11.935 1.00 96.56 97 SER A CA 1
ATOM 697 C C . SER A 1 97 ? -6.646 -1.888 12.284 1.00 96.56 97 SER A C 1
ATOM 699 O O . SER A 1 97 ? -7.488 -1.509 13.104 1.00 96.56 97 SER A O 1
ATOM 701 N N . GLY A 1 98 ? -6.723 -3.082 11.688 1.00 94.38 98 GLY A N 1
ATOM 702 C CA . GLY A 1 98 ? -7.739 -4.097 11.975 1.00 94.38 98 GLY A CA 1
ATOM 703 C C . GLY A 1 98 ? -7.488 -4.865 13.276 1.00 94.38 98 GLY A C 1
ATOM 704 O O . GLY A 1 98 ? -8.441 -5.265 13.944 1.00 94.38 98 GLY A O 1
ATOM 705 N N . ALA A 1 99 ? -6.220 -5.028 13.664 1.00 94.12 99 ALA A N 1
ATOM 706 C CA . ALA A 1 99 ? -5.806 -5.749 14.870 1.00 94.12 99 ALA A CA 1
ATOM 707 C C . ALA A 1 99 ? -5.913 -4.920 16.166 1.00 94.12 99 ALA A C 1
ATOM 709 O O . ALA A 1 99 ? -5.923 -5.474 17.267 1.00 94.12 99 ALA A O 1
ATOM 710 N N . LEU A 1 100 ? -5.989 -3.591 16.060 1.00 93.81 100 LEU A N 1
ATOM 711 C CA . LEU A 1 100 ? -6.085 -2.699 17.215 1.00 93.81 100 LEU A CA 1
ATOM 712 C C . LEU A 1 100 ? -7.457 -2.769 17.909 1.00 93.81 100 LEU A C 1
ATOM 714 O O . LEU A 1 100 ? -8.512 -2.912 17.286 1.00 93.81 100 LEU A O 1
ATOM 718 N N . ARG A 1 101 ? -7.454 -2.590 19.238 1.00 85.25 101 ARG A N 1
ATOM 719 C CA . ARG A 1 101 ? -8.685 -2.515 20.042 1.00 85.25 101 ARG A CA 1
ATOM 720 C C . ARG A 1 101 ? -9.552 -1.340 19.580 1.00 85.25 101 ARG A C 1
ATOM 722 O O . ARG A 1 101 ? -9.070 -0.218 19.455 1.00 85.25 101 ARG A O 1
ATOM 729 N N . GLY A 1 102 ? -10.843 -1.594 19.369 1.00 79.69 102 GLY A N 1
ATOM 730 C CA . GLY A 1 102 ? -11.797 -0.592 18.871 1.00 79.69 102 GLY A CA 1
ATOM 731 C C . GLY A 1 102 ? -12.053 -0.652 17.362 1.00 79.69 102 GLY A C 1
ATOM 732 O O . GLY A 1 102 ? -12.948 0.043 16.878 1.00 79.69 102 GLY A O 1
ATOM 733 N N . ALA A 1 103 ? -11.346 -1.530 16.641 1.00 84.12 103 ALA A N 1
ATOM 734 C CA . ALA A 1 103 ? -11.638 -1.893 15.262 1.00 84.12 103 ALA A CA 1
ATOM 735 C C . ALA A 1 103 ? -13.126 -2.255 15.071 1.00 84.12 103 ALA A C 1
ATOM 737 O O . ALA A 1 103 ? -13.651 -3.198 15.664 1.00 84.12 103 ALA A O 1
ATOM 738 N N . ARG A 1 104 ? -13.817 -1.488 14.224 1.00 82.50 104 ARG A N 1
ATOM 739 C CA . ARG A 1 104 ? -15.176 -1.763 13.732 1.00 82.50 104 ARG A CA 1
ATOM 740 C C . ARG A 1 104 ? -15.121 -1.902 12.211 1.00 82.50 104 ARG A C 1
ATOM 742 O O . ARG A 1 104 ? -14.120 -1.542 11.611 1.00 82.50 104 ARG A O 1
ATOM 749 N N . TRP A 1 105 ? -16.202 -2.400 11.610 1.00 87.38 105 TRP A N 1
ATOM 750 C CA . TRP A 1 105 ? -16.321 -2.622 10.160 1.00 87.38 105 TRP A CA 1
ATOM 751 C C . TRP A 1 105 ? -15.395 -3.736 9.660 1.00 87.38 105 TRP A C 1
ATOM 753 O O . TRP A 1 105 ? -14.574 -3.546 8.765 1.00 87.38 105 TRP A O 1
ATOM 763 N N . ARG A 1 106 ? -15.591 -4.942 10.214 1.00 91.19 106 ARG A N 1
ATOM 764 C CA . ARG A 1 106 ? -14.822 -6.148 9.850 1.00 91.19 106 ARG A CA 1
ATOM 765 C C . ARG A 1 106 ? -14.924 -6.529 8.369 1.00 91.19 106 ARG A C 1
ATOM 767 O O . ARG A 1 106 ? -14.091 -7.283 7.887 1.00 91.19 106 ARG A O 1
ATOM 774 N N . GLY A 1 107 ? -15.899 -5.977 7.640 1.00 94.50 107 GLY A N 1
ATOM 775 C CA . GLY A 1 107 ? -15.971 -6.087 6.183 1.00 94.50 107 GLY A CA 1
ATOM 776 C C . GLY A 1 107 ? -14.734 -5.520 5.479 1.00 94.50 107 GLY A C 1
ATOM 777 O O . GLY A 1 107 ? -14.267 -6.130 4.528 1.00 94.50 107 GLY A O 1
ATOM 778 N N . ILE A 1 108 ? -14.142 -4.428 5.985 1.00 95.56 108 ILE A N 1
ATOM 779 C CA . ILE A 1 108 ? -12.876 -3.892 5.450 1.00 95.56 108 ILE A CA 1
ATOM 780 C C . ILE A 1 108 ? -11.763 -4.930 5.608 1.00 95.56 108 ILE A C 1
ATOM 782 O O . ILE A 1 108 ? -11.018 -5.178 4.667 1.00 95.56 108 ILE A O 1
ATOM 786 N N . ASP A 1 109 ? -11.681 -5.554 6.784 1.00 96.38 109 ASP A N 1
ATOM 787 C CA . ASP A 1 109 ? -10.647 -6.539 7.105 1.00 96.38 109 ASP A CA 1
ATOM 788 C C . ASP A 1 109 ? -10.816 -7.812 6.256 1.00 96.38 109 ASP A C 1
ATOM 790 O O . ASP A 1 109 ? -9.838 -8.363 5.759 1.00 96.38 109 ASP A O 1
ATOM 794 N N . ALA A 1 110 ? -12.060 -8.242 6.017 1.00 97.44 110 ALA A N 1
ATOM 795 C CA . ALA A 1 110 ? -12.368 -9.370 5.141 1.00 97.44 110 ALA A CA 1
ATOM 796 C C . ALA A 1 110 ? -12.012 -9.080 3.674 1.00 97.44 110 ALA A C 1
ATOM 798 O O . ALA A 1 110 ? -11.333 -9.885 3.041 1.00 97.44 110 ALA A O 1
ATOM 799 N N . VAL A 1 111 ? -12.421 -7.924 3.138 1.00 98.25 111 VAL A N 1
ATOM 800 C CA . VAL A 1 111 ? -12.083 -7.523 1.761 1.00 98.25 111 VAL A CA 1
ATOM 801 C C . VAL A 1 111 ? -10.572 -7.381 1.603 1.00 98.25 111 VAL A C 1
ATOM 803 O O . VAL A 1 111 ? -10.008 -7.871 0.626 1.00 98.25 111 VAL A O 1
ATOM 806 N N . HIS A 1 112 ? -9.895 -6.770 2.578 1.00 98.31 112 HIS A N 1
ATOM 807 C CA . HIS A 1 112 ? -8.440 -6.666 2.569 1.00 98.31 112 HIS A CA 1
ATOM 808 C C . HIS A 1 112 ? -7.775 -8.042 2.569 1.00 98.31 112 HIS A C 1
ATOM 810 O O . HIS A 1 112 ? -6.898 -8.278 1.743 1.00 98.31 112 HIS A O 1
ATOM 816 N N . ALA A 1 113 ? -8.219 -8.962 3.428 1.00 98.19 113 ALA A N 1
ATOM 817 C CA . ALA A 1 113 ? -7.687 -10.319 3.473 1.00 98.19 113 ALA A CA 1
ATOM 818 C C . ALA A 1 113 ? -7.856 -11.044 2.131 1.00 98.19 113 ALA A C 1
ATOM 820 O O . ALA A 1 113 ? -6.899 -11.638 1.647 1.00 98.19 113 ALA A O 1
ATOM 821 N N . VAL A 1 114 ? -9.028 -10.947 1.492 1.00 98.50 114 VAL A N 1
ATOM 822 C CA . VAL A 1 114 ? -9.268 -11.541 0.165 1.00 98.50 114 VAL A CA 1
ATOM 823 C C . VAL A 1 114 ? -8.304 -10.976 -0.878 1.00 98.50 114 VAL A C 1
ATOM 825 O O . VAL A 1 114 ? -7.661 -11.738 -1.598 1.00 98.50 114 VAL A O 1
ATOM 828 N N . VAL A 1 115 ? -8.162 -9.651 -0.946 1.00 98.06 115 VAL A N 1
ATOM 829 C CA . VAL A 1 115 ? -7.294 -8.992 -1.934 1.00 98.06 115 VAL A CA 1
ATOM 830 C C . VAL A 1 115 ? -5.815 -9.307 -1.673 1.00 98.06 115 VAL A C 1
ATOM 832 O O . VAL A 1 115 ? -5.074 -9.584 -2.616 1.00 98.06 115 VAL A O 1
ATOM 835 N N . LEU A 1 116 ? -5.388 -9.335 -0.407 1.00 98.44 116 LEU A N 1
ATOM 836 C CA . LEU A 1 116 ? -4.028 -9.706 -0.009 1.00 98.44 116 LEU A CA 1
ATOM 837 C C . LEU A 1 116 ? -3.722 -11.168 -0.345 1.00 98.44 116 LEU A C 1
ATOM 839 O O . LEU A 1 116 ? -2.677 -11.449 -0.924 1.00 98.44 116 LEU A O 1
ATOM 843 N N . LEU A 1 117 ? -4.630 -12.095 -0.032 1.00 98.50 117 LEU A N 1
ATOM 844 C CA . LEU A 1 117 ? -4.471 -13.508 -0.375 1.00 98.50 117 LEU A CA 1
ATOM 845 C C . LEU A 1 117 ? -4.425 -13.718 -1.890 1.00 98.50 117 LEU A C 1
ATOM 847 O O . LEU A 1 117 ? -3.600 -14.495 -2.358 1.00 98.50 117 LEU A O 1
ATOM 851 N N . ALA A 1 118 ? -5.243 -12.995 -2.660 1.00 98.12 118 ALA A N 1
ATOM 852 C CA . ALA A 1 118 ? -5.178 -13.031 -4.118 1.00 98.12 118 ALA A CA 1
ATOM 853 C C . ALA A 1 118 ? -3.812 -12.550 -4.637 1.00 98.12 118 ALA A C 1
ATOM 855 O O . ALA A 1 118 ? -3.218 -13.209 -5.487 1.00 98.12 118 ALA A O 1
ATOM 856 N N . LEU A 1 119 ? -3.279 -11.447 -4.096 1.00 98.00 119 LEU A N 1
ATOM 857 C CA . LEU A 1 119 ? -1.949 -10.950 -4.460 1.00 98.00 119 LEU A CA 1
ATOM 858 C C . LEU A 1 119 ? -0.849 -11.964 -4.123 1.00 98.00 119 LEU A C 1
ATOM 860 O O . LEU A 1 119 ? -0.014 -12.249 -4.976 1.00 98.00 119 LEU A O 1
ATOM 864 N N . LEU A 1 120 ? -0.842 -12.501 -2.901 1.00 98.06 120 LEU A N 1
ATOM 865 C CA . LEU A 1 120 ? 0.180 -13.449 -2.448 1.00 98.06 120 LEU A CA 1
ATOM 866 C C . LEU A 1 120 ? 0.089 -14.790 -3.182 1.00 98.06 120 LEU A C 1
ATOM 868 O O . LEU A 1 120 ? 1.116 -15.347 -3.553 1.00 98.06 120 LEU A O 1
ATOM 872 N N . GLY A 1 121 ? -1.124 -15.288 -3.430 1.00 97.81 121 GLY A N 1
ATOM 873 C CA . GLY A 1 121 ? -1.351 -16.512 -4.195 1.00 97.81 121 GLY A CA 1
ATOM 874 C C . GLY A 1 121 ? -0.878 -16.369 -5.638 1.00 97.81 121 GLY A C 1
ATOM 875 O O . GLY A 1 121 ? -0.138 -17.215 -6.127 1.00 97.81 121 GLY A O 1
ATOM 876 N N . LEU A 1 122 ? -1.227 -15.263 -6.302 1.00 97.25 122 LEU A N 1
ATOM 877 C CA . LEU A 1 122 ? -0.723 -14.971 -7.643 1.00 97.25 122 LEU A CA 1
ATOM 878 C C . LEU A 1 122 ? 0.797 -14.804 -7.657 1.00 97.25 122 LEU A C 1
ATOM 880 O O . LEU A 1 122 ? 1.439 -15.299 -8.573 1.00 97.25 122 LEU A O 1
ATOM 884 N N . TRP A 1 123 ? 1.381 -14.162 -6.644 1.00 95.81 123 TRP A N 1
ATOM 885 C CA . TRP A 1 123 ? 2.832 -14.016 -6.543 1.00 95.81 123 TRP A CA 1
ATOM 886 C C . TRP A 1 123 ? 3.540 -15.368 -6.412 1.00 95.81 123 TRP A C 1
ATOM 888 O O . TRP A 1 123 ? 4.503 -15.614 -7.129 1.00 95.81 123 TRP A O 1
ATOM 898 N N . ALA A 1 124 ? 3.039 -16.255 -5.550 1.00 96.50 124 ALA A N 1
ATOM 899 C CA . ALA A 1 124 ? 3.617 -17.580 -5.335 1.00 96.50 124 ALA A CA 1
ATOM 900 C C . ALA A 1 124 ? 3.490 -18.508 -6.555 1.00 96.50 124 ALA A C 1
ATOM 902 O O . ALA A 1 124 ? 4.306 -19.405 -6.718 1.00 96.50 124 ALA A O 1
ATOM 903 N N . LEU A 1 125 ? 2.463 -18.315 -7.389 1.00 95.38 125 LEU A N 1
ATOM 904 C CA . LEU A 1 125 ? 2.235 -19.113 -8.600 1.00 95.38 125 LEU A CA 1
ATOM 905 C C . LEU A 1 125 ? 2.905 -18.527 -9.852 1.00 95.38 125 LEU A C 1
ATOM 907 O O . LEU A 1 125 ? 3.076 -19.241 -10.838 1.00 95.38 125 LEU A O 1
ATOM 911 N N . ALA A 1 126 ? 3.198 -17.225 -9.853 1.00 89.75 126 ALA A N 1
ATOM 912 C CA . ALA A 1 126 ? 3.799 -16.517 -10.983 1.00 89.75 126 ALA A CA 1
ATOM 913 C C . ALA A 1 126 ? 5.322 -16.345 -10.870 1.00 89.75 126 ALA A C 1
ATOM 915 O O . ALA A 1 126 ? 5.949 -16.011 -11.877 1.00 89.75 126 ALA A O 1
ATOM 916 N N . GLY A 1 127 ? 5.878 -16.474 -9.660 1.00 75.06 127 GLY A N 1
ATOM 917 C CA . GLY A 1 127 ? 7.316 -16.424 -9.374 1.00 75.06 127 GLY A CA 1
ATOM 918 C C . GLY A 1 127 ? 7.972 -17.789 -9.489 1.00 75.06 127 GLY A C 1
ATOM 919 O O . GLY A 1 127 ? 9.152 -17.803 -9.898 1.00 75.06 127 GLY A O 1
#

Organism: NCBI:txid552061

Sequence (127 aa):
MFEPSPIFVGFLLLKSYFYLPAILLLALLRVGGGRGIWVRIAAGIAAAVALIGVAARFGPPLLGLYSGQLHMATVQVTALGGGMGMPLLASAGLLLSGALRGARWRGIDAVHAVVLLALLGLWALAG

Radius of gyration: 15.65 Å; chains: 1; bounding box: 32×34×50 Å

Foldseek 3Di:
DDDQDPLLVLLCCLLQPPQLVLLLVLLVCQLVPFPDPLLNVLSVQLNVLSVLLVCLRPVCVVVVNDDDDSVVVSVCSCCPPPNCVSSVSSLVSNVVSCVDPRRDDCVSVVVSVVSVCSNVVSVVVND

=== Feature glossary ===
Each block in this record encodes a different view of the same protein. In brief:

Predicted aligned error. PAE(i, j) answers: if I align the predicted and true structures on residue i, how far off (in Å) do I expect residue j to be? A block-diagonal PAE matrix with low values on the blocks and high values off-diagonal is the signature of a multi-domain protein with confidently predicted domains but uncertain inter-domain orientation.

Contact-map, Ramachandran, and PAE plots. Plot images: a contact map (which residues are close in 3D, as an N×N binary image), a Ramachandran scatter (backbone torsion angles, revealing secondary-structure composition at a glance), and — for AlphaFold structures — a PAE heatmap (pairwise prediction confidence).

Backbone torsions (φ/ψ). φ (phi) and ψ (psi) are the two rotatable backbone dihedrals per residue: φ is the C(i-1)–N–Cα–C torsion, ψ is the N–Cα–C–N(i+1) torsion, both in degrees on (−180°, 180°]. α-helical residues cluster near (−60°, −45°); β-strand residues near (−120°, +130°). A Ramachandran plot is simply a scatter of (φ, ψ) for every residue.

Foldseek 3Di. A 3Di character summarizes, for each residue, the relative orientation of the Cα frame of its nearest spatial neighbor. Because it encodes fold topology rather than chemistry, 3Di alignments detect remote structural similarity that sequence alignment misses.

Radius of gyration, Cα contacts, bounding box. Three whole-structure scalars: the radius of gyration (RMS distance of Cα from centroid, in Å), the count of Cα–Cα contacts (pairs closer than 8 Å and separated by more than four residues in sequence — i.e. tertiary, not local, contacts), and the bounding-box dimensions. Together they distinguish compact globular folds from extended fibres or disordered chains.

Sequence. Sequence gives the chain of amino acids in standard one-letter code (A=alanine, C=cysteine, …, Y=tyrosine), read N→C. It is the only feature that is directly encoded by the gene; all structural features are derived from the folded form of this sequence.

mmCIF coordinates. Atomic coordinates in PDBx/mmCIF format — the same representation the Protein Data Bank distributes. Each line of the _atom_site loop places one backbone atom in Cartesian space (units: ångströms, origin: arbitrary).

Secondary structure (3-state, P-SEA). Three-state secondary structure (P-SEA) collapses the eight DSSP classes into helix (a), strand (b), and coil (c). P-SEA assigns these from Cα geometry alone — distances and angles — without requiring backbone oxygens, so it works on any Cα trace.

InterPro / GO / CATH / organism. Functional annotations link the protein to curated databases. InterPro entries identify conserved domains and families by matching the sequence against member-database signatures (Pfam, PROSITE, CDD, …). Gene Ontology (GO) terms describe molecular function, biological process, and cellular component in a controlled vocabulary. CATH places the structure in a hierarchical fold classification (Class/Architecture/Topology/Homologous-superfamily). The organism is the source species.

B-factor. B-factor (Debye–Waller factor) reflects atomic displacement in the crystal lattice. It is an experimental observable (units Å²), not a prediction; low values mean the atom is pinned down, high values mean it moves or is heterogeneous across the crystal.

Rendered structure images. Structure images are PyMOL renders from six orthogonal camera directions. Cartoon representation draws helices as coils and strands as arrows; sticks shows the backbone as bonds; surface shows the solvent-excluded envelope. Rainbow coloring maps sequence position to hue (blue→red, N→C); chain coloring assigns a distinct color per polypeptide.

Solvent-accessible surface area. Solvent-accessible surface area (SASA) is the area in Å² traced out by the centre of a 1.4 Å probe sphere (a water molecule) rolled over the protein's van der Waals surface (Shrake–Rupley / Lee–Richards construction). Buried residues have near-zero SASA; fully exposed residues can exceed 200 Å². The total SASA scales roughly with the number of surface residues.

Secondary structure (8-state, DSSP). The SS8 string is DSSP's per-residue secondary-structure call. α-helix (H) means an i→i+4 H-bond ladder; β-strand (E) means the residue participates in a β-sheet; 3₁₀ (G) and π (I) are tighter and wider helices; T/S are turns/bends; '-' is loop.

pLDDT. For AlphaFold models, the B-factor field carries pLDDT — the model's own estimate of local accuracy on a 0–100 scale. Regions with pLDDT<50 should be treated as essentially unmodeled; they often correspond to intrinsically disordered segments.

Nearest PDB structures. Nearest PDB neighbors are the top structural matches found by Foldseek when searching this structure against the entire Protein Data Bank. Each hit reports a TM-score (0 to 1; >0.5 almost always implies the same fold) and an E-value. These are *structural* homologs — they may share no detectable sequence similarity.